Protein AF-A0A1V6IXQ0-F1 (afdb_monomer)

Sequence (122 aa):
MAAKFTIKCNSRDYFRYLLELLRVFNPFKKLDNRTLEVFAEMLYYYNECPSDDDEEKIKYISQNVTNICKRLNISKSSFYNKINILRKAGLINYKNPAKQYRFKLEPLVVFEFTFNNDTVRS

pLDDT: mean 89.38, std 10.94, range [50.06, 97.94]

Foldseek 3Di:
DDDDDDDDDDLLCVQVVVLVVCCVDPPNVVDDSLLSLLLSNLLSLLQVQPDPDQVSSLVSVVVCLVVSCVVSVHDSVVSVVSQVVCVVRVQDDNSGGDPVNNDYRDPDDDDDDDDDPPPPDD

Radius of gyration: 16.36 Å; Cα contacts (8 Å, |Δi|>4): 95; chains: 1; bounding box: 47×45×37 Å

Structure (mmCIF, N/CA/C/O backbone):
data_AF-A0A1V6IXQ0-F1
#
_entry.id   AF-A0A1V6IXQ0-F1
#
loop_
_atom_site.group_PDB
_atom_site.id
_atom_site.type_symbol
_atom_site.label_atom_id
_atom_site.label_alt_id
_atom_site.label_comp_id
_atom_site.label_asym_id
_atom_site.label_entity_id
_atom_site.label_seq_id
_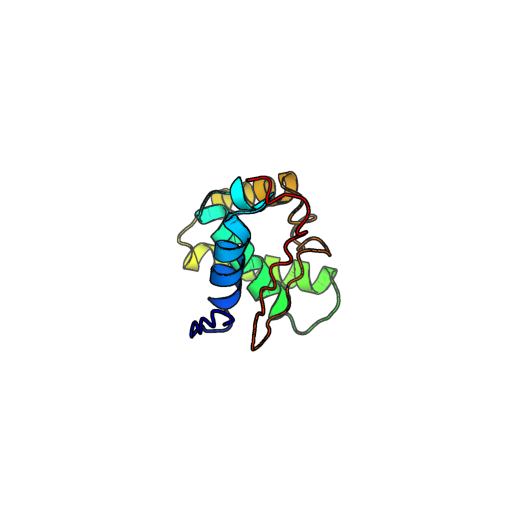atom_site.pdbx_PDB_ins_code
_atom_site.Cartn_x
_atom_site.Cartn_y
_atom_site.Cartn_z
_atom_site.occupancy
_atom_site.B_iso_or_equiv
_atom_site.auth_seq_id
_atom_site.auth_comp_id
_atom_site.auth_asym_id
_atom_site.auth_atom_id
_atom_site.pdbx_PDB_model_num
ATOM 1 N N . MET A 1 1 ? -12.660 -18.882 -25.327 1.00 53.72 1 MET A N 1
ATOM 2 C CA . MET A 1 1 ? -11.887 -17.686 -25.728 1.00 53.72 1 MET A CA 1
ATOM 3 C C . MET A 1 1 ? -11.572 -16.915 -24.456 1.00 53.72 1 MET A C 1
ATOM 5 O O . MET A 1 1 ? -12.508 -16.568 -23.750 1.00 53.72 1 MET A O 1
ATOM 9 N N . ALA A 1 2 ? -10.299 -16.750 -24.092 1.00 64.75 2 ALA A N 1
ATOM 10 C CA . ALA A 1 2 ? -9.937 -16.001 -22.887 1.00 64.75 2 ALA A CA 1
ATOM 11 C C . ALA A 1 2 ? -10.049 -14.496 -23.169 1.00 64.75 2 ALA A C 1
ATOM 13 O O . ALA A 1 2 ? -9.515 -14.017 -24.171 1.00 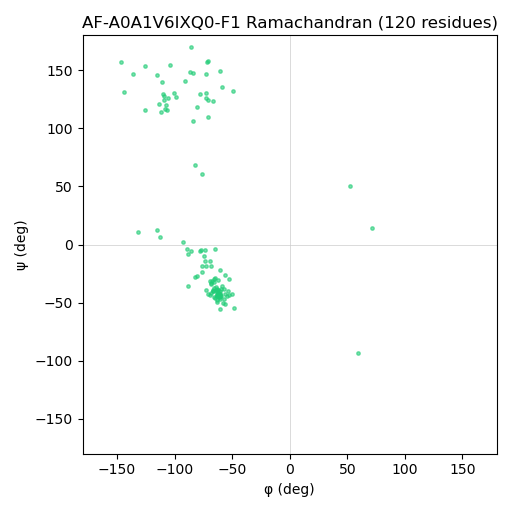64.75 2 ALA A O 1
ATOM 14 N N . ALA A 1 3 ? -10.749 -13.754 -22.312 1.00 69.25 3 ALA A N 1
ATOM 15 C CA . ALA A 1 3 ? -10.783 -12.300 -22.407 1.00 69.25 3 ALA A CA 1
ATOM 16 C C . ALA A 1 3 ? -9.411 -11.735 -21.999 1.00 69.25 3 ALA A C 1
ATOM 18 O O . ALA A 1 3 ? -8.924 -12.021 -20.906 1.00 69.25 3 ALA A O 1
ATOM 19 N N . LYS A 1 4 ? -8.778 -10.944 -22.876 1.00 72.75 4 LYS A N 1
ATOM 20 C CA . LYS A 1 4 ? -7.498 -10.274 -22.607 1.00 72.75 4 LYS A CA 1
ATOM 21 C C . LYS A 1 4 ? -7.712 -8.767 -22.558 1.00 72.75 4 LYS A C 1
ATOM 23 O O . LYS A 1 4 ? -8.113 -8.166 -23.550 1.00 72.75 4 LYS A O 1
ATOM 28 N N . PHE A 1 5 ? -7.379 -8.161 -21.425 1.00 73.12 5 PHE A N 1
ATOM 29 C CA . PHE A 1 5 ? -7.400 -6.712 -21.241 1.00 73.12 5 PHE A CA 1
ATOM 30 C C . PHE A 1 5 ? -5.967 -6.198 -21.100 1.00 73.12 5 PHE A C 1
ATOM 32 O O . PHE A 1 5 ? -5.126 -6.840 -20.475 1.00 73.12 5 PHE A O 1
ATOM 39 N N . THR A 1 6 ? -5.658 -5.054 -21.708 1.00 80.31 6 THR A N 1
ATOM 40 C CA . THR A 1 6 ? -4.341 -4.411 -21.594 1.00 80.31 6 THR A CA 1
ATOM 41 C C . THR A 1 6 ? -4.532 -2.982 -21.119 1.00 80.31 6 THR A C 1
ATOM 43 O O . THR A 1 6 ? -5.131 -2.168 -21.816 1.00 80.31 6 THR A O 1
ATOM 46 N N . ILE A 1 7 ? -4.015 -2.686 -19.928 1.00 80.69 7 ILE A N 1
ATOM 47 C CA . ILE A 1 7 ? -4.074 -1.358 -19.318 1.00 80.69 7 ILE A CA 1
ATOM 48 C C . ILE A 1 7 ? -2.652 -0.807 -19.294 1.00 80.69 7 ILE A C 1
ATOM 50 O O . ILE A 1 7 ? -1.784 -1.342 -18.609 1.00 80.69 7 ILE A O 1
ATOM 54 N N . LYS A 1 8 ? -2.401 0.264 -20.052 1.00 83.44 8 LYS A N 1
ATOM 55 C CA . LYS A 1 8 ? -1.124 0.982 -19.974 1.00 83.44 8 LYS A CA 1
ATOM 56 C C . LYS A 1 8 ? -1.089 1.770 -18.664 1.00 83.44 8 LYS A C 1
ATOM 58 O O . LYS A 1 8 ? -2.001 2.548 -18.390 1.00 83.44 8 LYS A O 1
ATOM 63 N N . CYS A 1 9 ? -0.050 1.578 -17.862 1.00 86.69 9 CYS A N 1
ATOM 64 C CA . CYS A 1 9 ? 0.143 2.300 -16.608 1.00 86.69 9 CYS A CA 1
ATOM 65 C C . CYS A 1 9 ? 1.633 2.537 -16.343 1.00 86.69 9 CYS A C 1
ATOM 67 O O . CYS A 1 9 ? 2.482 1.837 -16.891 1.00 86.69 9 CYS A O 1
ATOM 69 N N . ASN A 1 10 ? 1.950 3.549 -15.534 1.00 89.19 10 ASN A N 1
ATOM 70 C CA . ASN A 1 10 ? 3.296 3.718 -14.984 1.00 89.19 10 ASN A CA 1
ATOM 71 C C . ASN A 1 10 ? 3.441 2.886 -13.692 1.00 89.19 10 ASN A C 1
ATOM 73 O O . ASN A 1 10 ? 2.449 2.395 -13.146 1.00 89.19 10 ASN A O 1
ATOM 77 N N . SER A 1 11 ? 4.667 2.759 -13.174 1.00 85.62 11 SER A N 1
ATOM 78 C CA . SER A 1 11 ? 4.971 1.955 -11.974 1.00 85.62 11 SER A CA 1
ATOM 79 C C . SER A 1 11 ? 4.166 2.357 -10.734 1.00 85.62 11 SER A C 1
ATOM 81 O O . SER A 1 11 ? 3.912 1.555 -9.839 1.00 85.62 11 SER A O 1
ATOM 83 N N . ARG A 1 12 ? 3.732 3.611 -10.684 1.00 86.19 12 ARG A N 1
ATOM 84 C CA . ARG A 1 12 ? 3.037 4.217 -9.555 1.00 86.19 12 ARG A CA 1
ATOM 85 C C . ARG A 1 12 ? 1.518 4.026 -9.629 1.00 86.19 12 ARG A C 1
ATOM 87 O O . ARG A 1 12 ? 0.883 3.812 -8.598 1.00 86.19 12 ARG A O 1
ATOM 94 N N . ASP A 1 13 ? 0.947 4.050 -10.831 1.00 90.44 13 ASP A N 1
ATOM 95 C CA . ASP A 1 13 ? -0.462 3.737 -11.101 1.00 90.44 13 ASP A CA 1
ATOM 96 C C . ASP A 1 13 ? -0.743 2.228 -11.070 1.00 90.44 13 ASP A C 1
ATOM 98 O O . ASP A 1 13 ? -1.878 1.828 -10.804 1.00 90.44 13 ASP A O 1
ATOM 102 N N . TYR A 1 14 ? 0.283 1.398 -11.290 1.00 93.69 14 TYR A N 1
ATOM 103 C CA . TYR A 1 14 ? 0.197 -0.064 -11.256 1.00 93.69 14 TYR A CA 1
ATOM 104 C C . TYR A 1 14 ? -0.519 -0.581 -10.002 1.00 93.69 14 TYR A C 1
ATOM 106 O O . TYR A 1 14 ? -1.530 -1.276 -10.103 1.00 93.69 14 TYR A O 1
ATOM 114 N N . PHE A 1 15 ? -0.055 -0.189 -8.809 1.00 94.31 15 PHE A N 1
ATOM 115 C CA . PHE A 1 15 ? -0.639 -0.672 -7.554 1.00 94.31 15 PHE A CA 1
ATOM 116 C C . PHE A 1 15 ? -2.062 -0.166 -7.337 1.00 94.31 15 PHE A C 1
ATOM 118 O O . PHE A 1 15 ? -2.880 -0.881 -6.765 1.00 94.31 15 PHE A O 1
ATOM 125 N N . ARG A 1 16 ? -2.392 1.034 -7.825 1.00 93.62 16 ARG A N 1
ATOM 126 C CA . ARG A 1 16 ? -3.768 1.536 -7.772 1.00 93.62 16 ARG A CA 1
ATOM 127 C C . ARG A 1 16 ? -4.690 0.645 -8.601 1.00 93.62 16 ARG A C 1
ATOM 129 O O . ARG A 1 16 ? -5.722 0.220 -8.098 1.00 93.62 16 ARG A O 1
ATOM 136 N N . TYR A 1 17 ? -4.318 0.336 -9.842 1.00 92.00 17 TYR A N 1
ATOM 137 C CA . TYR A 1 17 ? -5.136 -0.513 -10.711 1.00 92.00 17 TYR A CA 1
ATOM 138 C C . TYR A 1 17 ? -5.230 -1.947 -10.201 1.00 92.00 17 TYR A C 1
ATOM 140 O O . TYR A 1 17 ? -6.317 -2.518 -10.201 1.00 92.00 17 TYR A O 1
ATOM 148 N N . LEU A 1 18 ? -4.128 -2.495 -9.688 1.00 92.19 18 LEU A N 1
ATOM 149 C CA . LEU A 1 18 ? -4.137 -3.798 -9.034 1.00 92.19 18 LEU A CA 1
ATOM 150 C C . LEU A 1 18 ? -5.134 -3.826 -7.866 1.00 92.19 18 LEU A C 1
ATOM 152 O O . LEU A 1 18 ? -5.946 -4.741 -7.770 1.00 92.19 18 LEU A O 1
ATOM 156 N N . LEU A 1 19 ? -5.117 -2.810 -7.001 1.00 94.31 19 LEU A N 1
ATOM 157 C CA . LEU A 1 19 ? -6.024 -2.739 -5.857 1.00 94.31 19 LEU A CA 1
ATOM 158 C C . LEU A 1 19 ? -7.489 -2.519 -6.255 1.00 94.31 19 LEU A C 1
ATOM 160 O O . LEU A 1 19 ? -8.365 -3.072 -5.594 1.00 94.3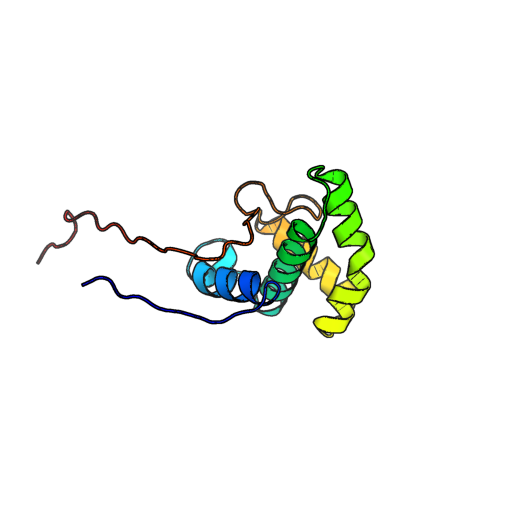1 19 LEU A O 1
ATOM 164 N N . GLU A 1 20 ? -7.771 -1.776 -7.328 1.00 92.31 20 GLU A N 1
ATOM 165 C CA . GLU A 1 20 ? -9.138 -1.661 -7.859 1.00 92.31 20 GLU A CA 1
ATOM 166 C C . GLU A 1 20 ? -9.663 -3.009 -8.374 1.00 92.31 20 GLU A C 1
ATOM 168 O O . GLU A 1 20 ? -10.822 -3.343 -8.141 1.00 92.31 20 GLU A O 1
ATOM 173 N N . LEU A 1 21 ? -8.811 -3.836 -8.988 1.00 90.31 21 LEU A N 1
ATOM 174 C CA . LEU A 1 21 ? -9.190 -5.200 -9.381 1.00 90.31 21 LEU A CA 1
ATOM 175 C C . LEU A 1 21 ? -9.441 -6.091 -8.159 1.00 90.31 21 LEU A C 1
ATOM 177 O O . LEU A 1 21 ? -10.395 -6.868 -8.130 1.00 90.31 21 LEU A O 1
ATOM 181 N N . LEU A 1 22 ? -8.624 -5.946 -7.115 1.00 92.56 22 LEU A N 1
ATOM 182 C CA . LEU A 1 22 ? -8.777 -6.702 -5.871 1.00 92.56 22 LEU A CA 1
ATOM 183 C C . LEU A 1 22 ? -9.941 -6.217 -4.997 1.00 92.56 22 LEU A C 1
ATOM 185 O O . LEU A 1 22 ? -10.315 -6.899 -4.041 1.00 92.56 22 LEU A O 1
ATOM 189 N N . ARG A 1 23 ? -10.550 -5.074 -5.324 1.00 93.50 23 ARG A N 1
ATOM 190 C CA . ARG A 1 23 ? -11.613 -4.432 -4.541 1.00 93.50 23 ARG A CA 1
ATOM 191 C C . ARG A 1 23 ? -12.868 -5.284 -4.378 1.00 93.50 23 ARG A C 1
ATOM 193 O O . ARG A 1 23 ? -13.635 -5.076 -3.443 1.00 93.50 23 ARG A O 1
ATOM 200 N N . VAL A 1 24 ? -13.091 -6.258 -5.252 1.00 92.00 24 VAL A N 1
ATOM 201 C CA . VAL A 1 24 ? -14.222 -7.190 -5.126 1.00 92.00 24 VAL A CA 1
ATOM 202 C C . V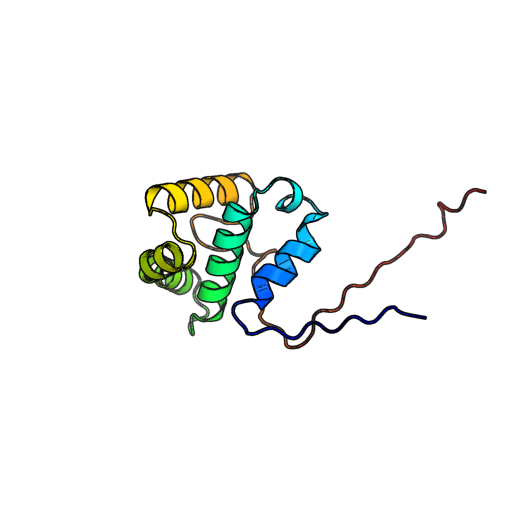AL A 1 24 ? -14.027 -8.208 -3.992 1.00 92.00 24 VAL A C 1
ATOM 204 O O . VAL A 1 24 ? -15.008 -8.773 -3.503 1.00 92.00 24 VAL A O 1
ATOM 207 N N . PHE A 1 25 ? -12.791 -8.397 -3.517 1.00 92.75 25 PHE A N 1
ATOM 208 C CA . PHE A 1 25 ? -12.420 -9.374 -2.494 1.00 92.75 25 PHE A CA 1
ATOM 209 C C . PHE A 1 25 ? -12.186 -8.730 -1.119 1.00 92.75 25 PHE A C 1
ATOM 211 O O . PHE A 1 25 ? -11.822 -7.559 -0.990 1.00 92.75 25 PHE A O 1
ATOM 218 N N . ASN A 1 26 ? -12.370 -9.507 -0.048 1.00 91.38 26 ASN A N 1
ATOM 219 C CA . ASN A 1 26 ? -11.922 -9.096 1.284 1.00 91.38 26 ASN A CA 1
ATOM 220 C C . ASN A 1 26 ? -10.381 -9.183 1.378 1.00 91.38 26 ASN A C 1
ATOM 222 O O . ASN A 1 26 ? -9.804 -10.095 0.792 1.00 91.38 26 ASN A O 1
ATOM 226 N N . PRO A 1 27 ? -9.714 -8.293 2.140 1.00 94.62 27 PRO A N 1
ATOM 227 C CA . PRO A 1 27 ? -10.293 -7.198 2.925 1.00 94.62 27 PRO A CA 1
ATOM 228 C C . PRO A 1 27 ? -10.516 -5.892 2.130 1.00 94.62 27 PRO A C 1
ATOM 230 O O . PRO A 1 27 ? -11.127 -4.965 2.661 1.00 94.62 27 PRO A O 1
ATOM 233 N N . PHE A 1 28 ? -10.074 -5.809 0.870 1.00 95.75 28 PHE A N 1
ATOM 234 C CA . PHE A 1 28 ? -10.095 -4.588 0.044 1.00 95.75 28 PHE A CA 1
ATOM 235 C C . PHE A 1 28 ? -11.490 -3.995 -0.166 1.00 95.75 28 PHE A C 1
ATOM 237 O O . PHE A 1 28 ? -11.648 -2.777 -0.132 1.00 95.75 28 PHE A O 1
ATOM 244 N N . LYS A 1 29 ? -12.514 -4.846 -0.293 1.00 94.94 29 LYS A N 1
ATOM 245 C CA . LYS A 1 29 ? -13.922 -4.449 -0.455 1.00 94.94 29 LYS A CA 1
ATOM 246 C C . LYS A 1 29 ? -14.422 -3.474 0.611 1.00 94.94 29 LYS A C 1
ATOM 248 O O . LYS A 1 29 ? -15.317 -2.678 0.345 1.00 94.94 29 LYS A O 1
ATOM 253 N N . LYS A 1 30 ? -13.870 -3.546 1.824 1.00 93.38 30 LYS A N 1
ATOM 254 C CA . LYS A 1 30 ? -14.303 -2.737 2.974 1.00 93.38 30 LYS A CA 1
ATOM 255 C C . LYS A 1 30 ? -13.583 -1.391 3.074 1.00 93.38 30 LYS A C 1
ATOM 257 O O . LYS A 1 30 ? -13.883 -0.616 3.978 1.00 93.38 30 LYS A O 1
ATOM 262 N N . LEU A 1 31 ? -12.613 -1.127 2.202 1.00 96.44 31 LEU A N 1
ATOM 263 C CA . LEU A 1 31 ? -11.820 0.092 2.245 1.00 96.44 31 LEU A CA 1
ATOM 264 C C . LEU A 1 31 ? -12.442 1.197 1.394 1.00 96.44 31 LEU A C 1
ATOM 266 O O . LEU A 1 31 ? -12.910 0.964 0.280 1.00 96.44 31 LEU A O 1
ATOM 270 N N . ASP A 1 32 ? -12.392 2.427 1.907 1.00 95.62 32 ASP A N 1
ATOM 271 C CA . ASP A 1 32 ? -12.689 3.611 1.106 1.00 95.62 32 ASP A CA 1
ATOM 272 C C . ASP A 1 32 ? -11.579 3.882 0.072 1.00 95.62 32 ASP A C 1
ATOM 274 O O . ASP A 1 32 ? -10.425 3.477 0.254 1.00 95.62 32 ASP A O 1
ATOM 278 N N . ASN A 1 33 ? -11.918 4.622 -0.993 1.00 95.00 33 ASN A N 1
ATOM 279 C CA . ASN A 1 33 ? -10.990 4.955 -2.084 1.00 95.00 33 ASN A CA 1
ATOM 280 C C . ASN A 1 33 ? -9.693 5.583 -1.571 1.00 95.00 33 ASN A C 1
ATOM 282 O O . ASN A 1 33 ? -8.605 5.222 -2.000 1.00 95.00 33 ASN A O 1
ATOM 286 N N . ARG A 1 34 ? -9.791 6.508 -0.615 1.00 96.31 34 ARG A N 1
ATOM 287 C CA . ARG A 1 34 ? -8.624 7.226 -0.097 1.00 96.31 34 ARG A CA 1
ATOM 288 C C . ARG A 1 34 ? -7.711 6.309 0.715 1.00 96.31 34 ARG A C 1
ATOM 290 O O . ARG A 1 34 ? -6.506 6.521 0.760 1.00 96.31 34 ARG A O 1
ATOM 297 N N . THR A 1 35 ? -8.268 5.311 1.389 1.00 97.19 35 THR A N 1
ATOM 298 C CA . THR A 1 35 ? -7.515 4.298 2.134 1.00 97.19 35 THR A CA 1
ATOM 299 C C . THR A 1 35 ? -6.816 3.332 1.175 1.00 97.19 35 THR A C 1
ATOM 301 O O . THR A 1 35 ? -5.649 3.010 1.400 1.00 97.19 35 THR A O 1
ATOM 304 N N . LEU A 1 36 ? -7.469 2.951 0.071 1.00 96.69 36 LEU A N 1
ATOM 305 C CA . LEU A 1 36 ? -6.831 2.202 -1.019 1.00 96.69 36 LEU A CA 1
ATOM 306 C C . LEU A 1 36 ? -5.706 3.002 -1.689 1.00 96.69 36 LEU A C 1
ATOM 308 O O . LEU A 1 36 ? -4.633 2.453 -1.915 1.00 96.69 36 LEU A O 1
ATOM 312 N N . GLU A 1 37 ? -5.900 4.298 -1.939 1.00 96.75 37 GLU A N 1
ATOM 313 C CA . GLU A 1 37 ? -4.863 5.180 -2.496 1.00 96.75 37 GLU A CA 1
ATOM 314 C C . GLU A 1 37 ? -3.630 5.268 -1.589 1.00 96.75 37 GLU A C 1
ATOM 316 O O . GLU A 1 37 ? -2.503 5.156 -2.070 1.00 96.75 37 GLU A O 1
ATOM 321 N N . VAL A 1 38 ? -3.825 5.414 -0.272 1.00 97.31 38 VAL A N 1
ATOM 322 C CA . VAL A 1 38 ? -2.715 5.371 0.695 1.00 97.31 38 VAL A CA 1
ATOM 323 C C . VAL A 1 38 ? -2.002 4.024 0.644 1.00 97.31 38 VAL A C 1
ATOM 325 O O . VAL A 1 38 ? -0.775 3.983 0.699 1.00 97.31 38 VAL A O 1
ATOM 328 N N . PHE A 1 39 ? -2.738 2.921 0.513 1.00 97.19 39 PHE A N 1
ATOM 329 C CA . PHE A 1 39 ? -2.115 1.606 0.424 1.00 97.19 39 PHE A CA 1
ATOM 330 C C . PHE A 1 39 ? -1.327 1.416 -0.879 1.00 97.19 39 PHE A C 1
ATOM 332 O O . PHE A 1 39 ? -0.199 0.931 -0.833 1.00 97.19 39 PHE A O 1
ATOM 339 N N . ALA A 1 40 ? -1.862 1.870 -2.016 1.00 96.81 40 ALA A N 1
ATOM 340 C CA . ALA A 1 40 ? -1.165 1.861 -3.304 1.00 96.81 40 ALA A CA 1
ATOM 341 C C . ALA A 1 40 ? 0.171 2.615 -3.229 1.00 96.81 40 ALA A C 1
ATOM 343 O O . ALA A 1 40 ? 1.192 2.141 -3.721 1.00 96.81 40 ALA A O 1
ATOM 344 N N . GLU A 1 41 ? 0.173 3.770 -2.567 1.00 96.69 41 GLU A N 1
ATOM 345 C CA . GLU A 1 41 ? 1.375 4.570 -2.339 1.00 96.69 41 GLU A CA 1
ATOM 346 C C . GLU A 1 41 ? 2.405 3.850 -1.480 1.00 96.69 41 GLU A C 1
ATOM 348 O O . GLU A 1 41 ? 3.592 3.842 -1.801 1.00 96.69 41 GLU A O 1
ATOM 353 N N . MET A 1 42 ? 1.960 3.213 -0.398 1.00 95.44 42 MET A N 1
ATOM 354 C CA . MET A 1 42 ? 2.852 2.417 0.437 1.00 95.44 42 MET A CA 1
ATOM 355 C C . MET A 1 42 ? 3.485 1.272 -0.349 1.00 95.44 42 MET A C 1
ATOM 357 O O . MET A 1 42 ? 4.679 1.047 -0.199 1.00 95.44 42 MET A O 1
ATOM 361 N N . LEU A 1 43 ? 2.716 0.576 -1.192 1.00 95.69 43 LEU A N 1
ATOM 362 C CA . LEU A 1 43 ? 3.224 -0.502 -2.046 1.00 95.69 43 LEU A CA 1
ATOM 363 C C . LEU A 1 43 ? 4.234 0.004 -3.077 1.00 95.69 43 LEU A C 1
ATOM 365 O O . LEU A 1 43 ? 5.255 -0.645 -3.299 1.00 95.69 43 LEU A O 1
ATOM 369 N N . TYR A 1 44 ? 3.980 1.177 -3.659 1.00 96.06 44 TYR A N 1
ATOM 370 C CA . TYR A 1 44 ? 4.920 1.829 -4.563 1.00 96.06 44 TYR A CA 1
ATOM 371 C C . TYR A 1 44 ? 6.245 2.140 -3.852 1.00 96.06 44 TYR A C 1
ATOM 373 O O . TYR A 1 44 ? 7.287 1.649 -4.273 1.00 96.06 44 TYR A O 1
ATOM 381 N N . TYR A 1 45 ? 6.219 2.859 -2.725 1.00 95.81 45 TYR A N 1
ATOM 382 C CA . TYR A 1 45 ? 7.446 3.167 -1.978 1.00 95.81 45 TYR A CA 1
ATOM 383 C C . TYR A 1 45 ? 8.121 1.915 -1.395 1.00 95.81 45 TYR A C 1
ATOM 385 O O . TYR A 1 45 ? 9.340 1.891 -1.261 1.00 95.81 45 TYR A O 1
ATOM 393 N N . TYR A 1 46 ? 7.360 0.864 -1.083 1.00 94.81 46 TYR A N 1
ATOM 394 C CA . TYR A 1 46 ? 7.914 -0.429 -0.679 1.00 94.81 46 TYR A CA 1
ATOM 395 C C . TYR A 1 46 ? 8.736 -1.087 -1.798 1.00 94.81 46 TYR A C 1
ATOM 397 O O . TYR A 1 46 ? 9.774 -1.680 -1.514 1.00 94.81 46 TYR A O 1
ATOM 405 N N . ASN A 1 47 ? 8.283 -0.984 -3.052 1.00 94.75 47 ASN A N 1
ATOM 406 C CA . ASN A 1 47 ? 8.969 -1.552 -4.220 1.00 94.75 47 ASN A CA 1
ATOM 407 C C . ASN A 1 47 ? 10.103 -0.661 -4.747 1.00 94.75 47 ASN A C 1
ATOM 409 O O . ASN A 1 47 ? 11.053 -1.175 -5.320 1.00 94.75 47 ASN A O 1
ATOM 413 N N . GLU A 1 48 ? 10.020 0.655 -4.555 1.00 95.38 48 GLU A N 1
ATOM 414 C CA . GLU A 1 48 ? 11.078 1.594 -4.963 1.00 95.38 48 GLU A CA 1
ATOM 415 C C . GLU A 1 48 ? 12.284 1.585 -4.018 1.00 95.38 48 GLU A C 1
ATOM 417 O O . GLU A 1 48 ? 13.353 2.080 -4.371 1.00 95.38 48 GLU A O 1
ATOM 422 N N . CYS A 1 49 ? 12.124 1.065 -2.798 1.00 94.56 49 CYS A N 1
ATOM 423 C CA . CYS A 1 49 ? 13.235 0.933 -1.870 1.00 94.56 49 CYS A CA 1
ATOM 424 C C . CYS A 1 49 ? 14.237 -0.107 -2.412 1.00 94.56 49 CYS A C 1
ATOM 426 O O . CYS A 1 49 ? 13.842 -1.252 -2.625 1.00 94.56 49 CYS A O 1
ATOM 428 N N . PRO A 1 50 ? 15.520 0.254 -2.606 1.00 92.75 50 PRO A N 1
ATOM 429 C CA . PRO A 1 50 ? 16.515 -0.644 -3.198 1.00 92.75 50 PRO A CA 1
ATOM 430 C C . PRO A 1 50 ? 16.974 -1.761 -2.252 1.00 92.75 50 PRO A C 1
ATOM 432 O O . PRO A 1 50 ? 17.638 -2.695 -2.686 1.00 92.75 50 PRO A O 1
ATOM 435 N N . SER A 1 51 ? 16.665 -1.644 -0.961 1.00 94.12 51 SER A N 1
ATOM 436 C CA . SER A 1 51 ? 16.998 -2.652 0.040 1.00 94.12 51 SER A CA 1
ATOM 437 C C . SER A 1 51 ? 15.948 -3.747 0.078 1.00 94.12 51 SER A C 1
ATOM 439 O O . SER A 1 51 ? 14.768 -3.457 -0.087 1.00 94.12 51 SER A O 1
ATOM 441 N N . ASP A 1 52 ? 16.350 -4.980 0.373 1.00 90.19 52 ASP A N 1
ATOM 442 C CA . ASP A 1 52 ? 15.428 -6.077 0.681 1.00 90.19 52 ASP A CA 1
ATOM 443 C C . ASP A 1 52 ? 15.065 -6.164 2.169 1.00 90.19 52 ASP A C 1
ATOM 445 O O . ASP A 1 52 ? 14.153 -6.911 2.535 1.00 90.19 52 ASP A O 1
ATOM 449 N N . ASP A 1 53 ? 15.723 -5.373 3.019 1.00 93.25 53 ASP A N 1
ATOM 450 C CA . ASP A 1 53 ? 15.453 -5.348 4.448 1.00 93.25 53 ASP A CA 1
ATOM 451 C C . ASP A 1 53 ? 14.122 -4.648 4.774 1.00 93.25 53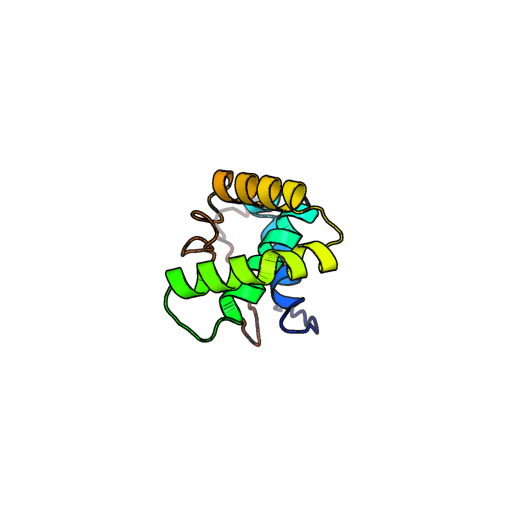 ASP A C 1
ATOM 453 O O . ASP A 1 53 ? 13.820 -3.539 4.323 1.00 93.25 53 ASP A O 1
ATOM 457 N N . ASP A 1 54 ? 13.302 -5.309 5.591 1.00 90.25 54 ASP A N 1
ATOM 458 C CA . ASP A 1 54 ? 11.968 -4.824 5.935 1.00 90.25 54 ASP A CA 1
ATOM 459 C C . ASP A 1 54 ? 12.020 -3.553 6.804 1.00 90.25 54 ASP A C 1
ATOM 461 O O . ASP A 1 54 ? 11.138 -2.697 6.674 1.00 90.25 54 ASP A O 1
ATOM 465 N N . GLU A 1 55 ? 13.026 -3.394 7.672 1.00 92.06 55 GLU A N 1
ATOM 466 C CA . GLU A 1 55 ? 13.169 -2.191 8.500 1.00 92.06 55 GLU A CA 1
ATOM 467 C C . GLU A 1 55 ? 13.573 -0.983 7.651 1.00 92.06 55 GLU A C 1
ATOM 469 O O . GLU A 1 55 ? 12.985 0.101 7.783 1.00 92.06 55 GLU A O 1
ATOM 474 N N . GLU A 1 56 ? 14.500 -1.172 6.713 1.00 95.00 56 GLU A N 1
ATOM 475 C CA . GLU A 1 56 ? 14.887 -0.153 5.742 1.00 95.00 56 GLU A CA 1
ATOM 476 C C . GLU A 1 56 ? 13.716 0.253 4.843 1.00 95.00 56 GLU A C 1
ATOM 478 O O . GLU A 1 56 ? 13.480 1.453 4.656 1.00 95.00 56 GLU A O 1
ATOM 483 N N . LYS A 1 57 ? 12.892 -0.698 4.383 1.00 94.31 57 LYS A N 1
ATOM 484 C CA . LYS A 1 57 ? 11.663 -0.394 3.626 1.00 94.31 57 LYS A CA 1
ATOM 485 C C . LYS A 1 57 ? 10.661 0.421 4.442 1.00 94.31 57 LYS A C 1
ATOM 487 O O . LYS A 1 57 ? 10.101 1.406 3.951 1.00 94.31 57 LYS A O 1
ATOM 492 N N . ILE A 1 58 ? 10.449 0.069 5.711 1.00 93.62 58 ILE A N 1
ATOM 493 C CA . ILE A 1 58 ? 9.575 0.831 6.622 1.00 93.62 58 ILE A CA 1
ATOM 494 C C . ILE A 1 58 ? 10.097 2.259 6.817 1.00 93.62 58 ILE A C 1
ATOM 496 O O . ILE A 1 58 ? 9.316 3.226 6.826 1.00 93.62 58 ILE A O 1
ATOM 500 N N . LYS A 1 59 ? 11.414 2.402 6.990 1.00 95.31 59 LYS A N 1
ATOM 501 C CA . LYS A 1 59 ? 12.082 3.697 7.127 1.00 95.31 59 LYS A CA 1
ATOM 502 C C . LYS A 1 59 ? 11.927 4.522 5.853 1.00 95.31 59 LYS A C 1
ATOM 504 O O . LYS A 1 59 ? 11.552 5.692 5.945 1.00 95.31 59 LYS A O 1
ATOM 509 N N . TYR A 1 60 ? 12.100 3.907 4.687 1.00 96.06 60 TYR A N 1
ATOM 510 C CA . TYR A 1 60 ? 11.952 4.549 3.384 1.00 96.06 60 TYR A CA 1
ATOM 511 C C . TYR A 1 60 ? 10.529 5.080 3.150 1.00 96.06 60 TYR A C 1
ATOM 513 O O . TYR A 1 60 ? 10.347 6.246 2.787 1.00 96.06 60 TYR A O 1
ATOM 521 N N . ILE A 1 61 ? 9.498 4.286 3.467 1.00 95.25 61 ILE A N 1
ATOM 522 C CA . ILE A 1 61 ? 8.096 4.742 3.442 1.00 95.25 61 ILE A CA 1
ATOM 523 C C . ILE A 1 61 ? 7.902 5.912 4.417 1.00 95.25 61 ILE A C 1
ATOM 525 O O . ILE A 1 61 ? 7.274 6.917 4.081 1.00 95.25 61 ILE A O 1
ATOM 529 N N . SER A 1 62 ? 8.459 5.809 5.629 1.00 94.12 62 SER A N 1
ATOM 530 C CA . SER A 1 62 ? 8.327 6.841 6.665 1.00 94.12 62 SER A CA 1
ATOM 531 C C . SER A 1 62 ? 8.950 8.180 6.256 1.00 94.12 62 SER A C 1
ATOM 533 O O . SER A 1 62 ? 8.351 9.226 6.509 1.00 94.12 62 SER A O 1
ATOM 535 N N . GLN A 1 63 ? 10.103 8.157 5.588 1.00 96.00 63 GLN A N 1
ATOM 536 C CA . GLN A 1 63 ? 10.762 9.348 5.041 1.00 96.00 63 GLN A CA 1
ATOM 537 C C . GLN A 1 63 ? 9.935 10.003 3.923 1.00 96.00 63 GLN A C 1
ATOM 539 O O . GLN A 1 63 ? 9.938 11.226 3.780 1.00 96.00 63 GLN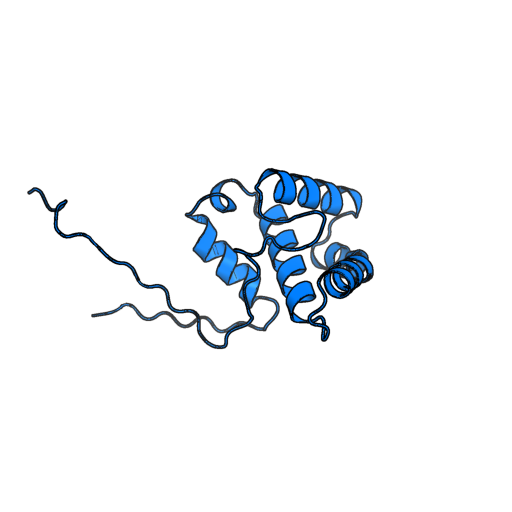 A O 1
ATOM 544 N N . ASN A 1 64 ? 9.154 9.211 3.186 1.00 96.69 64 ASN A N 1
ATOM 545 C CA . ASN A 1 64 ? 8.339 9.675 2.066 1.00 96.69 64 ASN A CA 1
ATOM 546 C C . ASN A 1 64 ? 6.891 10.052 2.426 1.00 96.69 64 ASN A C 1
ATOM 548 O O . ASN A 1 64 ? 6.145 10.493 1.552 1.00 96.69 64 ASN A O 1
ATOM 552 N N . VAL A 1 65 ? 6.481 9.985 3.701 1.00 96.06 65 VAL A N 1
ATOM 553 C CA . VAL A 1 65 ? 5.105 10.330 4.129 1.00 96.06 65 VAL A CA 1
ATOM 554 C C . VAL A 1 65 ? 4.685 11.728 3.673 1.00 96.06 65 VAL A C 1
ATOM 556 O O . VAL A 1 65 ? 3.548 11.917 3.248 1.00 96.06 65 VAL A O 1
ATOM 559 N N . THR A 1 66 ? 5.584 12.714 3.723 1.00 97.31 66 THR A N 1
ATOM 560 C CA . THR A 1 66 ? 5.275 14.080 3.265 1.00 97.31 66 THR A CA 1
ATOM 561 C C . THR A 1 66 ? 4.965 14.119 1.765 1.00 97.31 66 THR A C 1
ATOM 563 O O . THR A 1 66 ? 4.048 14.831 1.360 1.00 97.31 66 THR A O 1
ATOM 566 N N . ASN A 1 67 ? 5.675 13.332 0.952 1.00 97.50 67 ASN A N 1
ATOM 567 C CA . ASN A 1 67 ? 5.449 13.240 -0.492 1.00 97.50 67 ASN A CA 1
ATOM 568 C C . ASN A 1 67 ? 4.112 12.556 -0.796 1.00 97.50 67 ASN A C 1
ATOM 570 O O . AS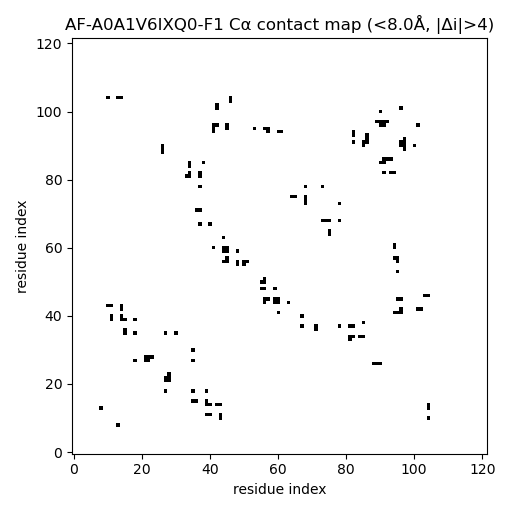N A 1 67 ? 3.331 13.075 -1.594 1.00 97.50 67 ASN A O 1
ATOM 574 N N . ILE A 1 68 ? 3.811 11.465 -0.083 1.00 96.44 68 ILE A N 1
ATOM 575 C CA . ILE A 1 68 ? 2.523 10.761 -0.169 1.00 96.44 68 ILE A CA 1
ATOM 576 C C . ILE A 1 68 ? 1.371 11.713 0.182 1.00 96.44 68 ILE A C 1
ATOM 578 O O . ILE A 1 68 ? 0.417 11.855 -0.578 1.00 96.44 68 ILE A O 1
ATOM 582 N N . CYS A 1 69 ? 1.475 12.424 1.310 1.00 97.62 69 CYS A N 1
ATOM 583 C CA . CYS A 1 69 ? 0.444 13.359 1.764 1.00 97.62 69 CYS A CA 1
ATOM 584 C C . CYS A 1 69 ? 0.200 14.488 0.754 1.00 97.62 69 CYS A C 1
ATOM 586 O O . CYS A 1 69 ? -0.952 14.789 0.444 1.00 97.62 69 CYS A O 1
ATOM 588 N N . LYS A 1 70 ? 1.274 15.088 0.219 1.00 97.62 70 LYS A N 1
ATOM 589 C CA . LYS A 1 70 ? 1.185 16.144 -0.800 1.00 97.62 70 LYS A CA 1
ATOM 590 C C . LYS A 1 70 ? 0.491 15.646 -2.064 1.00 97.62 70 LYS A C 1
ATOM 592 O O . LYS A 1 70 ? -0.410 16.313 -2.556 1.00 97.62 70 LYS A O 1
ATOM 597 N N . ARG A 1 71 ? 0.873 14.468 -2.566 1.00 95.31 71 ARG A N 1
ATOM 598 C CA . ARG A 1 71 ? 0.291 13.904 -3.790 1.00 95.31 71 ARG A CA 1
ATOM 599 C C . ARG A 1 71 ? -1.184 13.556 -3.623 1.00 95.31 71 ARG A C 1
ATOM 601 O O . ARG A 1 71 ? -1.984 13.859 -4.500 1.00 95.31 71 ARG A O 1
ATOM 608 N N . LEU A 1 72 ? -1.539 12.922 -2.509 1.00 96.06 72 LEU A N 1
ATOM 609 C CA . LEU A 1 72 ? -2.924 12.542 -2.233 1.00 96.06 72 LEU A CA 1
ATOM 610 C C . LEU A 1 72 ? -3.787 13.722 -1.761 1.00 96.06 72 LEU A C 1
ATOM 612 O O . LEU A 1 72 ? -4.995 13.557 -1.601 1.00 96.06 72 LEU A O 1
ATOM 616 N N . ASN A 1 73 ? -3.184 14.897 -1.549 1.00 97.50 73 ASN A N 1
ATOM 617 C CA . ASN A 1 73 ? -3.821 16.077 -0.973 1.00 97.50 73 ASN A CA 1
ATOM 618 C C . ASN A 1 73 ? -4.526 15.767 0.364 1.00 97.50 73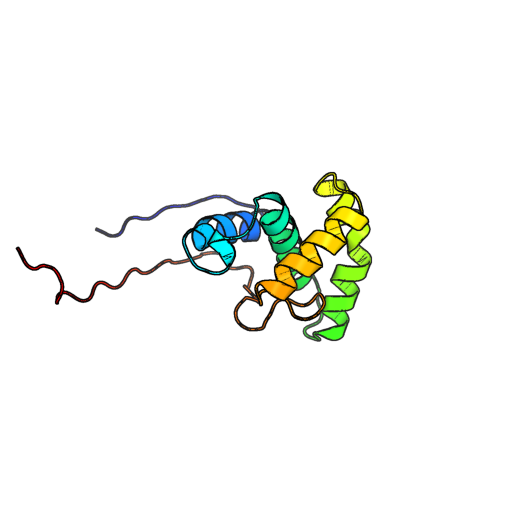 ASN A C 1
ATOM 620 O O . ASN A 1 73 ? -5.704 16.064 0.561 1.00 97.50 73 ASN A O 1
ATOM 624 N N . ILE A 1 74 ? -3.803 15.116 1.280 1.00 97.44 74 ILE A N 1
ATOM 625 C CA . ILE A 1 74 ? -4.293 14.764 2.619 1.00 97.44 74 ILE A CA 1
ATOM 626 C C . ILE A 1 74 ? -3.354 15.285 3.704 1.00 97.44 74 ILE A C 1
ATOM 628 O O . ILE A 1 74 ? -2.147 15.420 3.510 1.00 97.44 74 ILE A O 1
ATOM 632 N N . SER A 1 75 ? -3.900 15.531 4.894 1.00 97.94 75 SER A N 1
ATOM 633 C CA . SER A 1 75 ? -3.089 15.848 6.069 1.00 97.94 75 SER A CA 1
ATOM 634 C C . SER A 1 75 ? -2.344 14.612 6.589 1.00 97.94 75 SER A C 1
ATOM 636 O O . SER A 1 75 ? -2.790 13.475 6.412 1.00 97.94 75 SER A O 1
ATOM 638 N N . LYS A 1 76 ? -1.244 14.828 7.325 1.00 96.94 76 LYS A N 1
ATOM 639 C CA . LYS A 1 76 ? -0.529 13.741 8.023 1.00 96.94 76 LYS A CA 1
ATOM 640 C C . LYS A 1 76 ? -1.444 12.981 8.990 1.00 96.94 76 LYS A C 1
ATOM 642 O O . LYS A 1 76 ? -1.356 11.761 9.077 1.00 96.94 76 LYS A O 1
ATOM 647 N N . SER A 1 77 ? -2.348 13.677 9.679 1.00 97.38 77 SER A N 1
ATOM 648 C CA . SER A 1 77 ? -3.322 13.045 10.578 1.00 97.38 77 SER A CA 1
ATOM 649 C C . SER A 1 77 ? -4.264 12.110 9.817 1.00 97.38 77 SER A C 1
ATOM 651 O O . SER A 1 77 ? -4.477 10.975 10.235 1.00 97.38 77 SER A O 1
ATOM 653 N N . SER A 1 78 ? -4.765 12.543 8.654 1.00 97.50 78 SER A N 1
ATOM 654 C CA . SER A 1 78 ? -5.581 11.698 7.775 1.00 97.50 78 SER A CA 1
ATOM 655 C C . SER A 1 78 ? -4.799 10.478 7.278 1.00 97.50 78 SER A C 1
ATOM 657 O O . SER A 1 78 ? -5.306 9.358 7.331 1.00 97.50 78 SER A O 1
ATOM 659 N N . PHE A 1 79 ? -3.533 10.663 6.888 1.00 97.25 79 PHE A N 1
ATOM 660 C CA . PHE A 1 79 ? -2.647 9.559 6.521 1.00 97.25 79 PHE A CA 1
ATOM 661 C C . PHE A 1 79 ? -2.520 8.528 7.653 1.00 97.25 79 PHE A C 1
ATOM 663 O O . PHE A 1 79 ? -2.777 7.347 7.433 1.00 97.25 79 PHE A O 1
ATOM 670 N N . TYR A 1 80 ? -2.207 8.946 8.883 1.00 96.19 80 TYR A N 1
ATOM 671 C CA . TYR A 1 80 ? -2.071 8.014 10.011 1.00 96.19 80 TYR A CA 1
ATOM 672 C C . TYR A 1 80 ? -3.387 7.332 10.405 1.00 96.19 80 TYR A C 1
ATOM 674 O O . TYR A 1 80 ? -3.378 6.155 10.774 1.00 96.19 80 TYR A O 1
ATOM 682 N N . ASN A 1 81 ? -4.524 8.013 10.256 1.00 97.75 81 ASN A N 1
ATOM 683 C CA . ASN A 1 81 ? -5.833 7.381 10.415 1.00 97.75 81 ASN A CA 1
ATOM 684 C C . ASN A 1 81 ? -6.019 6.240 9.405 1.00 97.75 81 ASN A C 1
ATOM 686 O O . ASN A 1 81 ? -6.448 5.148 9.778 1.00 97.75 81 ASN A O 1
ATOM 690 N N . LYS A 1 82 ? -5.617 6.451 8.148 1.00 97.56 82 LYS A N 1
ATOM 691 C CA . LYS A 1 82 ? -5.675 5.430 7.091 1.00 97.56 82 LYS A CA 1
ATOM 692 C C . LYS A 1 82 ? -4.719 4.272 7.347 1.00 97.56 82 LYS A C 1
ATOM 694 O O . LYS A 1 82 ? -5.127 3.125 7.210 1.00 97.56 82 LYS A O 1
ATOM 699 N N . ILE A 1 83 ? -3.507 4.543 7.832 1.00 96.69 83 ILE A N 1
ATOM 700 C CA . ILE A 1 83 ? -2.577 3.507 8.313 1.00 96.69 83 ILE A CA 1
ATOM 701 C C . ILE A 1 83 ? -3.240 2.630 9.386 1.00 96.69 83 ILE A C 1
ATOM 703 O O . ILE A 1 83 ? -3.155 1.405 9.330 1.00 96.69 83 ILE A O 1
ATOM 707 N N . ASN A 1 84 ? -3.948 3.226 10.346 1.00 96.69 84 ASN A N 1
ATOM 708 C CA . ASN A 1 84 ? -4.637 2.452 11.379 1.00 96.69 84 ASN A CA 1
ATOM 709 C C . ASN A 1 84 ? -5.777 1.591 10.808 1.00 96.69 84 ASN A C 1
ATOM 711 O O . ASN A 1 84 ? -5.951 0.456 11.253 1.00 96.69 84 ASN A O 1
ATOM 715 N N . ILE A 1 85 ? -6.522 2.086 9.814 1.00 97.38 85 ILE A N 1
ATOM 716 C CA . ILE A 1 85 ? -7.552 1.299 9.112 1.00 97.38 85 ILE A CA 1
ATOM 717 C C . ILE A 1 85 ? -6.913 0.110 8.383 1.00 97.38 85 ILE A C 1
ATOM 719 O O . ILE A 1 85 ? -7.361 -1.023 8.556 1.00 97.38 85 ILE A O 1
ATOM 723 N N . LEU A 1 86 ? -5.831 0.340 7.636 1.00 97.31 86 LEU A N 1
ATOM 724 C CA . LEU A 1 86 ? -5.097 -0.711 6.922 1.00 97.31 86 LEU A CA 1
ATOM 725 C C . LEU A 1 86 ? -4.553 -1.783 7.875 1.00 97.31 86 LEU A C 1
ATOM 727 O O . LEU A 1 86 ? -4.612 -2.973 7.564 1.00 97.31 86 LEU A O 1
ATOM 731 N N . ARG A 1 87 ? -4.079 -1.381 9.060 1.00 95.81 87 ARG A N 1
ATOM 732 C CA . ARG A 1 87 ? -3.619 -2.312 10.098 1.00 95.81 87 ARG A CA 1
ATOM 733 C C . ARG A 1 87 ? -4.761 -3.171 10.634 1.00 95.81 87 ARG A C 1
ATOM 735 O O . ARG A 1 87 ? -4.615 -4.383 10.725 1.00 95.81 87 ARG A O 1
ATOM 742 N N . LYS A 1 88 ? -5.913 -2.564 10.940 1.00 95.88 88 LYS A N 1
ATOM 743 C CA . LYS A 1 88 ? -7.115 -3.296 11.385 1.00 95.88 88 LYS A CA 1
ATOM 744 C C . LYS A 1 88 ? -7.636 -4.264 10.320 1.00 95.88 88 LYS A C 1
ATOM 746 O O . LYS A 1 88 ? -8.183 -5.304 10.663 1.00 95.88 88 LYS A O 1
ATOM 751 N N . ALA A 1 89 ? -7.445 -3.937 9.043 1.00 95.44 89 ALA A N 1
ATOM 752 C CA . ALA A 1 89 ? -7.777 -4.805 7.918 1.00 95.44 89 ALA A CA 1
ATOM 753 C C . ALA A 1 89 ? -6.758 -5.943 7.686 1.00 95.44 89 ALA A C 1
ATOM 755 O O . ALA A 1 89 ? -6.970 -6.766 6.798 1.00 95.44 89 ALA A O 1
ATOM 756 N N . GLY A 1 90 ? -5.652 -5.988 8.440 1.00 95.69 90 GLY A N 1
ATOM 757 C CA . GLY A 1 90 ? -4.587 -6.983 8.275 1.00 95.69 90 GLY A CA 1
ATOM 758 C C . GLY A 1 90 ? -3.746 -6.798 7.009 1.00 95.69 90 GLY A C 1
ATOM 759 O O . GLY A 1 90 ? -3.018 -7.708 6.622 1.00 95.69 90 GLY A O 1
ATOM 760 N N . LEU A 1 91 ? -3.849 -5.641 6.346 1.00 95.94 91 LEU A N 1
ATOM 761 C CA . LEU A 1 91 ? -3.117 -5.347 5.110 1.00 95.94 91 LEU A CA 1
ATOM 762 C C . LEU A 1 91 ? -1.677 -4.910 5.370 1.00 95.94 91 LEU A C 1
ATOM 764 O O . LEU A 1 91 ? -0.805 -5.102 4.523 1.00 95.94 91 LEU A O 1
ATOM 768 N N . ILE A 1 92 ? -1.429 -4.326 6.544 1.00 94.50 92 ILE A N 1
ATOM 769 C CA . ILE A 1 92 ? -0.105 -3.874 6.965 1.00 94.50 92 ILE A CA 1
ATOM 770 C C . ILE A 1 92 ? 0.174 -4.266 8.416 1.00 94.50 92 ILE A C 1
ATOM 772 O O . ILE 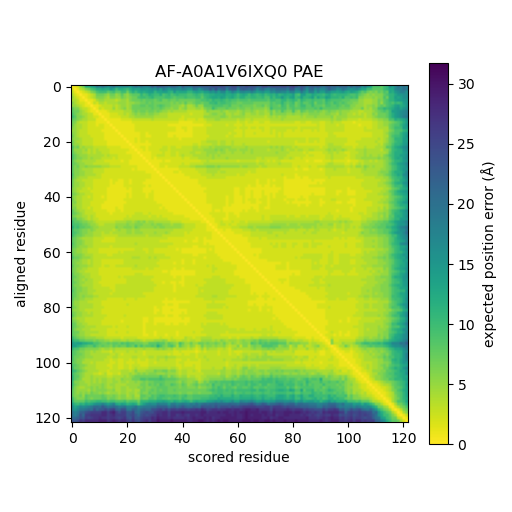A 1 92 ? -0.714 -4.213 9.268 1.00 94.50 92 ILE A O 1
ATOM 776 N N . ASN A 1 93 ? 1.442 -4.546 8.707 1.00 90.50 93 ASN A N 1
ATOM 777 C CA . ASN A 1 93 ? 1.986 -4.641 10.057 1.00 90.50 93 ASN A CA 1
ATOM 778 C C . ASN A 1 93 ? 2.838 -3.394 10.309 1.00 90.50 93 ASN A C 1
ATOM 780 O O . ASN A 1 93 ? 3.829 -3.154 9.622 1.00 90.50 93 ASN A O 1
ATOM 784 N N . TYR A 1 94 ? 2.430 -2.561 11.268 1.00 82.94 94 TYR A N 1
ATOM 785 C CA . TYR A 1 94 ? 2.975 -1.212 11.483 1.00 82.94 94 TYR A CA 1
ATOM 786 C C . TYR A 1 94 ? 2.811 -0.294 10.263 1.00 82.94 94 TYR A C 1
ATOM 788 O O . TYR A 1 94 ? 1.765 0.349 10.144 1.00 82.94 94 TYR A O 1
ATOM 796 N N . LYS A 1 95 ? 3.828 -0.228 9.398 1.00 82.94 95 LYS A N 1
ATOM 797 C CA . LYS A 1 95 ? 3.861 0.491 8.110 1.00 82.94 95 LYS A CA 1
ATOM 798 C C . LYS A 1 95 ? 4.400 -0.387 6.971 1.00 82.94 95 LYS A C 1
ATOM 800 O O . LYS A 1 95 ? 4.685 0.118 5.894 1.00 82.94 95 LYS A O 1
ATOM 805 N N . ASN A 1 96 ? 4.555 -1.682 7.216 1.00 91.56 96 ASN A N 1
ATOM 806 C CA . ASN A 1 96 ? 5.023 -2.646 6.235 1.00 91.56 96 ASN A CA 1
ATOM 807 C C . ASN A 1 96 ? 3.820 -3.405 5.663 1.00 91.56 96 ASN A C 1
ATOM 809 O O . ASN A 1 96 ? 3.022 -3.902 6.465 1.00 91.56 96 ASN A O 1
ATOM 813 N N . PRO A 1 97 ? 3.659 -3.529 4.335 1.00 92.94 97 PRO A N 1
ATOM 814 C CA . PRO A 1 97 ? 2.713 -4.477 3.762 1.00 92.94 97 PRO A CA 1
ATOM 815 C C . PRO A 1 97 ? 2.873 -5.876 4.375 1.00 92.94 97 PRO A C 1
ATOM 817 O O . PRO A 1 97 ? 3.986 -6.401 4.516 1.00 92.94 97 PRO A O 1
ATOM 820 N N . ALA A 1 98 ? 1.752 -6.482 4.775 1.00 91.56 98 ALA A N 1
ATOM 821 C CA . ALA A 1 98 ? 1.767 -7.858 5.259 1.00 91.56 98 ALA A CA 1
ATOM 822 C C . ALA A 1 98 ? 2.271 -8.784 4.143 1.00 91.56 98 ALA A C 1
ATOM 824 O O . ALA A 1 98 ? 2.077 -8.486 2.965 1.00 91.56 98 ALA A O 1
ATOM 825 N N . LYS A 1 99 ? 2.934 -9.892 4.500 1.00 90.31 99 LYS A N 1
ATOM 826 C CA . LYS A 1 99 ? 3.692 -10.728 3.549 1.00 90.31 99 LYS A CA 1
ATOM 827 C C . LYS A 1 99 ? 2.887 -11.112 2.302 1.00 90.31 99 LYS A C 1
ATOM 829 O O . LYS A 1 99 ? 3.396 -10.989 1.195 1.00 90.31 99 LYS A O 1
ATOM 834 N N . GLN A 1 100 ? 1.624 -11.489 2.477 1.00 90.62 100 GLN A N 1
ATOM 835 C CA . GLN A 1 100 ? 0.712 -11.880 1.398 1.00 90.62 100 GLN A CA 1
ATOM 836 C C . GLN A 1 100 ? 0.282 -10.729 0.467 1.00 90.62 100 GLN A C 1
ATOM 838 O O . GLN A 1 100 ? -0.262 -10.981 -0.602 1.00 90.62 100 GLN A O 1
ATOM 843 N N . TYR A 1 101 ? 0.518 -9.474 0.857 1.00 92.88 101 TYR A N 1
ATOM 844 C CA . TYR A 1 101 ? 0.190 -8.274 0.081 1.00 92.88 101 TYR A CA 1
ATOM 845 C C . TYR A 1 101 ? 1.434 -7.492 -0.355 1.00 92.88 101 TYR A C 1
ATOM 847 O O . TYR A 1 101 ? 1.316 -6.356 -0.809 1.00 92.88 101 TYR A O 1
ATOM 855 N N . ARG A 1 102 ? 2.634 -8.076 -0.237 1.00 91.44 102 ARG A N 1
ATOM 856 C CA . ARG A 1 102 ? 3.884 -7.518 -0.782 1.00 91.44 102 ARG A CA 1
ATOM 857 C C . ARG A 1 102 ? 3.946 -7.742 -2.292 1.00 91.44 102 ARG A C 1
ATOM 859 O O . ARG A 1 102 ? 4.810 -8.456 -2.793 1.00 91.44 102 ARG A O 1
ATOM 866 N N . PHE A 1 103 ? 2.977 -7.176 -3.005 1.00 90.06 103 PHE A N 1
ATOM 867 C CA . PHE A 1 103 ? 2.896 -7.285 -4.454 1.00 90.06 103 PHE A CA 1
ATOM 868 C C . PHE A 1 103 ? 4.161 -6.720 -5.093 1.00 90.06 103 PHE A C 1
ATOM 870 O O . PHE A 1 103 ? 4.626 -5.642 -4.712 1.00 90.06 103 PHE A O 1
ATOM 877 N N . LYS A 1 104 ? 4.689 -7.449 -6.074 1.00 87.88 104 LYS A N 1
ATOM 878 C CA . LYS A 1 104 ? 5.803 -6.993 -6.896 1.00 87.88 104 LYS A CA 1
ATOM 879 C C . LYS A 1 104 ? 5.281 -6.175 -8.067 1.00 87.88 104 LYS A C 1
ATOM 881 O O . LYS A 1 104 ? 4.166 -6.398 -8.556 1.00 87.88 104 LYS A O 1
ATOM 886 N N . LEU A 1 105 ? 6.088 -5.211 -8.491 1.00 87.81 105 LEU A N 1
ATOM 887 C CA . LEU A 1 105 ? 5.877 -4.537 -9.760 1.00 87.81 105 LEU A CA 1
ATOM 888 C C . LEU A 1 105 ? 6.208 -5.522 -10.888 1.00 87.81 105 LEU A C 1
ATOM 890 O O . LEU A 1 105 ? 7.371 -5.856 -11.089 1.00 87.81 105 LEU A O 1
ATOM 894 N N . GLU A 1 106 ? 5.189 -5.979 -11.608 1.00 85.12 106 GLU A N 1
ATOM 895 C CA . GLU A 1 106 ? 5.345 -6.923 -12.713 1.00 85.12 106 GLU A CA 1
ATOM 896 C C . GLU A 1 106 ? 4.929 -6.257 -14.032 1.00 85.12 106 GLU A C 1
ATOM 898 O O . GLU A 1 106 ? 3.983 -5.463 -14.055 1.00 85.12 106 GLU A O 1
ATOM 903 N N . PRO A 1 107 ? 5.583 -6.583 -15.161 1.00 81.50 107 PRO A N 1
ATOM 904 C CA . PRO A 1 107 ? 5.200 -6.051 -16.469 1.00 81.50 107 PRO A CA 1
ATOM 905 C C . PRO A 1 107 ? 3.839 -6.582 -16.948 1.00 81.50 107 PRO A C 1
ATOM 907 O O . PRO A 1 107 ? 3.225 -5.995 -17.840 1.00 81.50 107 PRO A O 1
ATOM 910 N N . LEU A 1 108 ? 3.366 -7.694 -16.375 1.00 79.75 108 LEU A N 1
ATOM 911 C CA . LEU A 1 108 ? 2.102 -8.332 -16.716 1.00 79.75 108 LEU A CA 1
ATOM 912 C C . LEU A 1 108 ? 1.441 -8.918 -15.465 1.00 79.75 108 LEU A C 1
ATOM 914 O O . LEU A 1 108 ? 2.066 -9.671 -14.725 1.00 79.75 108 LEU A O 1
ATOM 918 N N . VAL A 1 109 ? 0.151 -8.629 -15.283 1.00 77.56 109 VAL A N 1
ATOM 919 C CA . VAL A 1 109 ? -0.698 -9.269 -14.269 1.00 77.56 109 VAL A CA 1
ATOM 920 C C . VAL A 1 109 ? -1.694 -10.177 -14.981 1.00 77.56 109 VAL A C 1
ATOM 922 O O . VAL A 1 109 ? -2.425 -9.722 -15.863 1.00 77.56 109 VAL A O 1
ATOM 925 N N . VAL A 1 110 ? -1.719 -11.456 -14.606 1.00 78.38 110 VAL A N 1
ATOM 926 C CA . VAL A 1 110 ? -2.652 -12.453 -15.146 1.00 78.38 110 VAL A CA 1
ATOM 927 C C . VAL A 1 110 ? -3.664 -12.815 -14.065 1.00 78.38 110 VAL A C 1
ATOM 929 O O . VAL A 1 110 ? -3.283 -13.165 -12.951 1.00 78.38 110 VAL A O 1
ATOM 932 N N . PHE A 1 111 ? -4.950 -12.732 -14.404 1.00 74.94 111 PHE A N 1
ATOM 933 C CA . PHE A 1 111 ? -6.042 -13.215 -13.562 1.00 74.94 111 PHE A CA 1
ATOM 934 C C . PHE A 1 111 ? -6.612 -14.480 -14.187 1.00 74.94 111 PHE A C 1
ATOM 936 O O . PHE A 1 111 ? -7.086 -14.451 -15.323 1.00 74.94 111 PHE A O 1
ATOM 943 N N . GLU A 1 112 ? -6.563 -15.575 -13.440 1.00 78.88 112 GLU A N 1
ATOM 944 C CA . GLU A 1 112 ? -7.137 -16.852 -13.838 1.00 78.88 112 GLU A CA 1
ATOM 945 C C . GLU A 1 112 ? -8.362 -17.145 -12.972 1.00 78.88 112 GLU A C 1
ATOM 947 O O . GLU A 1 112 ? -8.315 -17.046 -11.746 1.00 78.88 112 GLU A O 1
ATOM 952 N N . PHE A 1 113 ? -9.475 -17.474 -13.626 1.00 76.75 113 PHE A N 1
ATOM 953 C CA . PHE A 1 113 ? -10.710 -17.874 -12.965 1.00 76.75 113 PHE A CA 1
ATOM 954 C C . PHE A 1 113 ? -10.900 -19.367 -13.187 1.00 76.75 113 PHE A C 1
ATOM 956 O O . PHE A 1 113 ? -11.067 -19.810 -14.324 1.00 76.75 113 PHE A O 1
ATOM 963 N N . THR A 1 114 ? -10.889 -20.135 -12.104 1.00 76.75 114 THR A N 1
ATOM 964 C CA . THR A 1 114 ? -11.206 -21.560 -12.129 1.00 76.75 114 THR A CA 1
ATOM 965 C C . THR A 1 114 ? -12.653 -21.758 -11.688 1.00 76.75 114 THR A C 1
ATOM 967 O O . THR A 1 114 ? -13.084 -21.261 -10.648 1.00 76.75 114 THR A O 1
ATOM 970 N N . PHE A 1 115 ? -13.427 -22.467 -12.507 1.00 77.62 115 PHE A N 1
ATOM 971 C CA . PHE A 1 115 ? -14.792 -22.863 -12.182 1.00 77.62 115 PHE A CA 1
ATOM 972 C C . PHE A 1 115 ? -14.790 -24.354 -11.856 1.00 77.62 115 PHE A C 1
ATOM 974 O O . PHE A 1 115 ? -14.330 -25.160 -12.663 1.00 77.62 115 PHE A O 1
ATOM 981 N N . ASN A 1 116 ? -15.320 -24.730 -10.693 1.00 79.19 116 ASN A N 1
ATOM 982 C CA . ASN A 1 116 ? -15.653 -26.126 -10.432 1.00 79.19 116 ASN A CA 1
ATOM 983 C C . ASN A 1 116 ? -17.005 -26.398 -11.102 1.00 79.19 116 ASN A C 1
ATOM 985 O O . ASN A 1 116 ? -17.998 -25.761 -10.758 1.00 79.19 116 ASN A O 1
ATOM 989 N N . ASN A 1 117 ? -17.045 -27.320 -12.067 1.00 61.94 117 ASN A N 1
ATOM 990 C CA . ASN A 1 117 ? -18.242 -27.621 -12.868 1.00 61.94 117 ASN A CA 1
ATOM 991 C C . ASN A 1 117 ? -19.419 -28.215 -12.061 1.00 61.94 117 ASN A C 1
ATOM 993 O O . ASN A 1 117 ? -20.501 -28.394 -12.613 1.00 61.94 117 ASN A O 1
ATOM 997 N N . ASP A 1 118 ? -19.253 -28.478 -10.763 1.00 60.69 118 ASP A N 1
ATOM 998 C CA . ASP A 1 118 ? -20.260 -29.141 -9.923 1.00 60.69 118 ASP A CA 1
ATOM 999 C C . ASP A 1 118 ? -21.474 -28.260 -9.555 1.00 60.69 118 ASP A C 1
ATOM 1001 O O . ASP A 1 118 ? -22.424 -28.744 -8.937 1.00 60.69 118 ASP A O 1
ATOM 1005 N N . THR A 1 119 ? -21.485 -26.976 -9.930 1.00 54.66 119 THR A N 1
ATOM 1006 C CA . THR A 1 119 ? -22.571 -26.027 -9.604 1.00 54.66 119 THR A CA 1
ATOM 1007 C C . THR A 1 119 ? -23.396 -25.535 -10.792 1.00 54.66 119 THR A C 1
ATOM 1009 O O . THR A 1 119 ? -24.305 -24.730 -10.589 1.00 54.66 119 THR A O 1
ATOM 1012 N N . VAL A 1 120 ? -23.198 -26.063 -12.005 1.00 53.81 120 VAL A N 1
ATOM 1013 C CA . VAL A 1 120 ? -24.183 -25.884 -13.090 1.00 53.81 120 VAL A CA 1
ATOM 1014 C C . VAL A 1 120 ? -25.299 -26.918 -12.908 1.00 53.81 120 VAL A C 1
ATOM 1016 O O . VAL A 1 120 ? -25.422 -27.874 -13.667 1.00 53.81 120 VAL A O 1
ATOM 1019 N N . ARG A 1 121 ? -26.098 -26.766 -11.846 1.00 51.03 121 ARG A N 1
ATOM 1020 C CA . ARG A 1 121 ? -27.408 -27.421 -11.773 1.00 51.03 121 ARG A CA 1
ATOM 1021 C C . ARG A 1 121 ? -28.399 -26.532 -12.514 1.00 51.03 121 ARG A C 1
ATOM 1023 O O . ARG A 1 121 ? -28.714 -25.441 -12.045 1.00 51.03 121 ARG A O 1
ATOM 1030 N N . SER A 1 122 ? -28.777 -27.004 -13.700 1.00 50.06 122 SER A N 1
ATOM 1031 C CA . SER A 1 122 ? -29.944 -26.582 -14.481 1.00 50.06 122 SER A CA 1
ATOM 1032 C C . SER A 1 122 ? -31.218 -26.558 -13.649 1.00 50.06 122 SER A C 1
ATOM 1034 O O . SER A 1 122 ? -31.378 -27.515 -12.853 1.00 50.06 122 SER A O 1
#

Secondary structure (DSSP, 8-state):
----------HHHHHHHHHHHHTTSTTGGGS-HHHHHHHHHHHHHHHH-S---HHHHHHHHHHTHHHHHHHHT--HHHHHHHHHHHHHTTSEETTEEPGGG-----S---------GGG---

Solvent-accessible surface area (backbone atoms only — not comparable to full-atom values): 7602 Å² total; per-residue (Å²): 133,84,89,84,84,86,81,92,68,54,81,66,49,43,42,44,55,53,49,60,68,44,29,84,37,86,64,49,52,80,52,53,71,70,44,49,51,53,48,18,50,49,48,38,41,46,66,68,36,91,60,89,47,67,67,60,25,34,49,52,40,61,73,40,45,67,60,52,24,61,75,71,72,46,54,70,68,56,50,52,53,36,45,52,50,38,37,76,60,61,49,25,55,88,78,36,61,26,80,96,61,61,68,74,96,63,100,72,88,86,86,83,85,85,79,75,78,88,70,78,74,127

Mean predicted aligned error: 5.37 Å

Nearest PDB structures (foldseek):
  7enc-assembly1_BA  TM=6.192E-01  e=2.894E+00  Homo sapiens
  8s0t-assembly1_I  TM=3.015E-01  e=7.575E+00  Homo sapiens